Protein AF-A0AA49GJY1-F1 (afdb_monomer_lite)

Organism: NCBI:txid2867963

Secondary structure (DSSP, 8-state):
----TTS--SPPPGGGG-S-TTT--EEPPPP-TTSPEEEEEEEES-HHHHTT-SS-GGGTTT---EESSHHHHHHHHHHHHSS---TTTEEEEEEEE-HHHHHHHHHTTSEEEEEE--SSTT--EEEEEE-SHHHHHHHHHS-EEEEPTT--

Radius of gyration: 15.46 Å; chains: 1; bounding box: 42×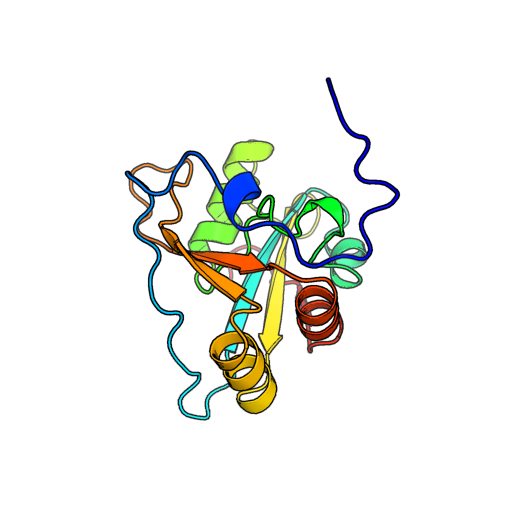35×36 Å

Sequence (152 aa):
MVISLKEFEGEIPDSWLYEDRAKTKHYMVPLSRGNVVKLYRGFHKDASTAMQKVVRNSDIASGGVLSRDIAAARDAIFHVYGIDPDLDTAGIVEISISPTDWDKLVATKNIVERFYYGFSRRLTSTEIRVNTATAAQIIDNSPKRLLPPGQG

Foldseek 3Di:
DDDDPPDDPDDDPPVVVDDCPVPWPWDQDDACPQPWQKKKAKDFAPVVVCLLQVQDPVCAVVHDFIFSDHVSNQLVCCVVPVDGAAPHTMWMKIFTAGSVLRNVCSVVVQKIKTFDPGPPVPDGGIGIHGHDPVNSVSRSPTDMDIDHGPDD

Structure (mmCIF, N/CA/C/O backbone):
data_AF-A0AA49GJY1-F1
#
_entry.id   AF-A0AA49GJY1-F1
#
loop_
_atom_site.group_PDB
_atom_site.id
_atom_site.type_symbol
_atom_site.label_atom_id
_atom_site.label_alt_id
_atom_site.label_comp_id
_atom_site.label_asym_id
_atom_site.label_entity_id
_atom_site.label_seq_id
_atom_site.pdbx_PDB_ins_code
_atom_site.Cartn_x
_atom_site.Cartn_y
_atom_site.Cartn_z
_atom_site.occupancy
_atom_site.B_iso_or_equiv
_atom_site.auth_seq_id
_atom_site.auth_comp_id
_atom_site.auth_asym_id
_atom_site.auth_atom_id
_atom_site.pdbx_PDB_model_num
ATOM 1 N N . MET A 1 1 ? -24.702 12.451 -18.294 1.00 35.69 1 MET A N 1
ATOM 2 C CA . MET A 1 1 ? -24.476 13.526 -17.306 1.00 35.69 1 MET A CA 1
ATOM 3 C C . MET A 1 1 ? -23.220 13.158 -16.532 1.00 35.69 1 MET A C 1
ATOM 5 O O . MET A 1 1 ? -23.239 12.152 -15.841 1.00 35.69 1 MET A O 1
ATOM 9 N N . VAL A 1 2 ? -22.109 13.863 -16.756 1.00 30.45 2 VAL A N 1
ATOM 10 C CA . VAL A 1 2 ? -20.820 13.588 -16.095 1.00 30.45 2 VAL A CA 1
ATOM 11 C C . VAL A 1 2 ? -20.723 14.533 -14.905 1.00 30.45 2 VAL A C 1
ATOM 13 O O . VAL A 1 2 ? -20.701 15.745 -15.098 1.00 30.45 2 VAL A O 1
ATOM 16 N N . ILE A 1 3 ? -20.737 13.995 -13.688 1.00 35.12 3 ILE A N 1
ATOM 17 C CA . ILE A 1 3 ? -20.612 14.799 -12.469 1.00 35.12 3 ILE A CA 1
ATOM 18 C C . ILE A 1 3 ? -19.120 14.913 -12.139 1.00 35.12 3 ILE A C 1
ATOM 20 O O . ILE A 1 3 ? -18.409 13.913 -12.059 1.00 35.12 3 ILE A O 1
ATOM 24 N N . SER A 1 4 ? -18.645 16.150 -12.000 1.00 37.09 4 SER A N 1
ATOM 25 C CA . SER A 1 4 ? -17.279 16.485 -11.600 1.00 37.09 4 SER A CA 1
ATOM 26 C C . SER A 1 4 ? -17.046 16.100 -10.134 1.00 37.09 4 SER A C 1
ATOM 28 O O . SER A 1 4 ? -17.764 16.555 -9.250 1.00 37.09 4 SER A O 1
ATOM 30 N N . LEU A 1 5 ? -16.010 15.299 -9.874 1.00 40.56 5 LEU A N 1
ATOM 31 C CA . LEU A 1 5 ? -15.593 14.782 -8.556 1.00 40.56 5 LEU A CA 1
ATOM 32 C C . LEU A 1 5 ? -15.062 15.847 -7.570 1.00 40.56 5 LEU A C 1
ATOM 34 O O . LEU A 1 5 ? -14.485 15.497 -6.544 1.00 40.56 5 LEU A O 1
ATOM 38 N N . LYS A 1 6 ? -15.201 17.144 -7.867 1.00 39.12 6 LYS A N 1
ATOM 39 C CA . LYS A 1 6 ? -14.579 18.214 -7.070 1.00 39.12 6 LYS A CA 1
ATOM 40 C C . LYS A 1 6 ? -15.350 18.630 -5.810 1.00 39.12 6 LYS A C 1
ATOM 42 O O . LYS A 1 6 ? -14.802 19.417 -5.050 1.00 39.12 6 LYS A O 1
ATOM 47 N N . GLU A 1 7 ? -16.551 18.109 -5.558 1.00 40.38 7 GLU A N 1
ATOM 48 C CA . GLU A 1 7 ? -17.435 18.646 -4.500 1.00 40.38 7 GLU A CA 1
ATOM 49 C C . GLU A 1 7 ? -18.116 17.582 -3.614 1.00 40.38 7 GLU A C 1
ATOM 51 O O . GLU A 1 7 ? -19.110 17.874 -2.955 1.00 40.38 7 GLU A O 1
ATOM 56 N N . PHE A 1 8 ? -17.628 16.337 -3.571 1.00 42.03 8 PHE A N 1
ATOM 57 C CA . PHE A 1 8 ? -18.299 15.288 -2.788 1.00 42.03 8 PHE A CA 1
ATOM 58 C C . PHE A 1 8 ? -17.728 15.164 -1.362 1.00 42.03 8 PHE A C 1
ATOM 60 O O . PHE A 1 8 ? -16.778 14.423 -1.126 1.00 42.03 8 PHE A O 1
ATOM 67 N N . GLU A 1 9 ? -18.332 15.884 -0.410 1.00 45.66 9 GLU A N 1
ATOM 68 C CA . GLU A 1 9 ? -18.111 15.756 1.048 1.00 45.66 9 GLU A CA 1
ATOM 69 C C . GLU A 1 9 ? -19.168 14.854 1.737 1.00 45.66 9 GLU A C 1
ATOM 71 O O . GLU A 1 9 ? -19.438 14.987 2.928 1.00 45.66 9 GLU A O 1
ATOM 76 N N . GLY A 1 10 ? -19.799 13.933 0.997 1.00 49.56 10 GLY A N 1
ATOM 77 C CA . GLY A 1 10 ? -20.800 12.986 1.514 1.00 49.56 10 GLY A CA 1
ATOM 78 C C . GLY A 1 10 ? -20.345 11.525 1.452 1.00 49.56 10 GLY A C 1
ATOM 79 O O . GLY A 1 10 ? -19.439 11.176 0.693 1.00 49.56 10 GLY A O 1
ATOM 80 N N . GLU A 1 11 ? -20.992 10.648 2.228 1.00 50.09 11 GLU A N 1
ATOM 81 C CA . GLU A 1 11 ? -20.849 9.196 2.067 1.00 50.09 11 GLU A CA 1
ATOM 82 C C . GLU A 1 11 ? -21.226 8.799 0.632 1.00 50.09 11 GLU A C 1
ATOM 84 O O . GLU A 1 11 ? -22.286 9.177 0.126 1.00 50.09 11 GLU A O 1
ATOM 89 N N . ILE A 1 12 ? -20.335 8.068 -0.046 1.00 52.22 12 ILE A N 1
ATOM 90 C CA . ILE A 1 12 ? -20.560 7.600 -1.418 1.00 52.22 12 ILE A CA 1
ATOM 91 C C . ILE A 1 12 ? -21.812 6.709 -1.407 1.00 52.22 12 ILE A C 1
ATOM 93 O O . ILE A 1 12 ? -21.819 5.707 -0.688 1.00 52.22 12 ILE A O 1
ATOM 97 N N . PRO A 1 13 ? -22.859 7.027 -2.192 1.00 48.97 13 PRO A N 1
ATOM 98 C CA . PRO A 1 13 ? -24.066 6.216 -2.230 1.00 48.97 13 PRO A CA 1
ATOM 99 C C . PRO A 1 13 ? -23.733 4.781 -2.647 1.00 48.97 13 PRO A C 1
ATOM 101 O O . PRO A 1 13 ? -23.009 4.572 -3.621 1.00 48.97 13 PRO A O 1
ATOM 104 N N . ASP A 1 14 ? -24.318 3.785 -1.979 1.00 46.16 14 ASP A N 1
ATOM 105 C CA . ASP A 1 14 ? -24.138 2.363 -2.322 1.00 46.16 14 ASP A CA 1
ATOM 106 C C . ASP A 1 14 ? -24.440 2.059 -3.803 1.00 46.16 14 ASP A C 1
ATOM 108 O O . ASP A 1 14 ? -23.892 1.125 -4.388 1.00 46.16 14 ASP A O 1
ATOM 112 N N . SER A 1 15 ? -25.291 2.873 -4.434 1.00 39.97 15 SER A N 1
ATOM 113 C CA . SER A 1 15 ? -25.646 2.797 -5.853 1.00 39.97 15 SER A CA 1
ATOM 114 C C . SER A 1 15 ? -24.529 3.226 -6.814 1.00 39.97 15 SER A C 1
ATOM 116 O O . SER A 1 15 ? -24.587 2.891 -7.991 1.00 39.97 15 SER A O 1
ATOM 118 N N . TRP A 1 16 ? -23.491 3.913 -6.332 1.00 44.97 16 TRP A N 1
ATOM 119 C CA . TRP A 1 16 ? -22.300 4.289 -7.106 1.00 44.97 16 TRP A CA 1
ATOM 120 C C . TRP A 1 16 ? -21.182 3.243 -6.995 1.00 44.97 16 TRP A C 1
ATOM 122 O O . TRP A 1 16 ? -20.159 3.340 -7.668 1.00 44.97 16 TRP A O 1
ATOM 132 N N . LEU A 1 17 ? -21.399 2.198 -6.189 1.00 45.81 17 LEU A N 1
ATOM 133 C CA . LEU A 1 17 ? -20.573 0.990 -6.144 1.00 45.81 17 LEU A CA 1
ATOM 134 C C . LEU A 1 17 ? -21.008 -0.070 -7.185 1.00 45.81 17 LEU A C 1
ATOM 136 O O . LEU A 1 17 ? -20.567 -1.219 -7.105 1.00 45.81 17 LEU A O 1
ATOM 140 N N . TYR A 1 18 ? -21.878 0.282 -8.138 1.00 38.69 18 TYR A N 1
ATOM 141 C CA . TYR A 1 18 ? -22.352 -0.588 -9.227 1.00 38.69 18 TYR A CA 1
ATOM 142 C C . TYR A 1 18 ? -21.403 -0.444 -10.431 1.00 38.69 18 TYR A C 1
ATOM 144 O O . TYR A 1 18 ? -21.090 0.668 -10.828 1.00 38.69 18 TYR A O 1
ATOM 152 N N . GLU A 1 19 ? -20.812 -1.493 -11.011 1.00 33.47 19 GLU A N 1
ATOM 153 C CA . GLU A 1 19 ? -21.484 -2.640 -11.644 1.00 33.47 19 GLU A CA 1
ATOM 154 C C . GLU A 1 19 ? -20.679 -3.962 -11.597 1.00 33.47 19 GLU A C 1
ATOM 156 O O . GLU A 1 19 ? -21.004 -4.894 -12.324 1.00 33.47 19 GLU A O 1
ATOM 161 N N . ASP A 1 20 ? -19.655 -4.118 -10.745 1.00 37.91 20 ASP A N 1
ATOM 162 C CA . ASP A 1 20 ? -18.778 -5.315 -10.813 1.00 37.91 20 ASP A CA 1
ATOM 163 C C . ASP A 1 20 ? -18.923 -6.316 -9.646 1.00 37.91 20 ASP A C 1
ATOM 165 O O . ASP A 1 20 ? -18.094 -7.212 -9.439 1.00 37.91 20 ASP A O 1
ATOM 169 N N . ARG A 1 21 ? -20.011 -6.205 -8.866 1.00 40.53 21 ARG A N 1
ATOM 170 C CA . ARG A 1 21 ? -20.288 -7.090 -7.713 1.00 40.53 21 ARG A CA 1
ATOM 171 C C . ARG A 1 21 ? -20.561 -8.552 -8.100 1.00 40.53 21 ARG A C 1
ATOM 173 O O . ARG A 1 21 ? -20.424 -9.427 -7.253 1.00 40.53 21 ARG A O 1
ATOM 180 N N . ALA A 1 22 ? -20.915 -8.846 -9.354 1.00 36.97 22 ALA A N 1
ATOM 181 C CA . ALA A 1 22 ? -21.204 -10.220 -9.784 1.00 36.97 22 ALA A CA 1
ATOM 182 C C . ALA A 1 22 ? -19.946 -11.049 -10.114 1.00 36.97 22 ALA A C 1
ATOM 184 O O . ALA A 1 22 ? -20.035 -12.272 -10.213 1.00 36.97 22 ALA A O 1
ATOM 185 N N . LYS A 1 23 ? -18.776 -10.414 -10.284 1.00 41.72 23 LYS A N 1
ATOM 186 C CA . LYS A 1 23 ? -17.525 -11.107 -10.653 1.00 41.72 23 LYS A CA 1
ATOM 187 C C . LYS A 1 23 ? -16.347 -10.809 -9.729 1.00 41.72 23 LYS A C 1
ATOM 189 O O . LYS A 1 23 ? -15.431 -11.629 -9.649 1.00 41.72 23 LYS A O 1
ATOM 194 N N . THR A 1 24 ? -16.391 -9.712 -8.975 1.00 45.81 24 THR A N 1
ATOM 195 C CA . THR A 1 24 ? -15.335 -9.369 -8.019 1.00 45.81 24 THR A CA 1
ATOM 196 C C . THR A 1 24 ? -15.620 -10.036 -6.675 1.00 45.81 24 THR A C 1
ATOM 198 O O . THR A 1 24 ? -16.425 -9.551 -5.882 1.00 45.81 24 THR A O 1
ATOM 201 N N . LYS A 1 25 ? -14.966 -11.168 -6.387 1.00 51.78 25 LYS A N 1
ATOM 202 C CA . LYS A 1 25 ? -14.968 -11.721 -5.025 1.00 51.78 25 LYS A CA 1
ATOM 203 C C . LYS A 1 25 ? -14.232 -10.735 -4.112 1.00 51.78 25 LYS A C 1
ATOM 205 O O . LYS A 1 25 ? -13.009 -10.623 -4.176 1.00 51.78 25 LYS A O 1
ATOM 210 N N . HIS A 1 26 ? -14.984 -9.995 -3.304 1.00 53.28 26 HIS A N 1
ATOM 211 C CA . HIS A 1 26 ? -14.433 -9.209 -2.206 1.00 53.28 26 HIS A CA 1
ATOM 212 C C . HIS A 1 26 ? -14.083 -10.163 -1.068 1.00 53.28 26 HIS A C 1
ATOM 214 O O . HIS A 1 26 ? -14.939 -10.912 -0.594 1.00 53.28 26 HIS A O 1
ATOM 220 N N . TYR A 1 27 ? -12.824 -10.148 -0.649 1.00 58.94 27 TYR A N 1
ATOM 221 C CA . TYR A 1 27 ? -12.372 -10.919 0.497 1.00 58.94 27 TYR A CA 1
ATOM 222 C C . TYR A 1 27 ? -12.461 -10.044 1.739 1.00 58.94 27 TYR A C 1
ATOM 224 O O . TYR A 1 27 ? -12.187 -8.842 1.695 1.00 58.94 27 TYR A O 1
ATOM 232 N N . MET A 1 28 ? -12.846 -10.648 2.864 1.00 67.56 28 MET A N 1
ATOM 233 C CA . MET A 1 28 ? -12.632 -9.992 4.146 1.00 67.56 28 MET A CA 1
ATOM 234 C C . MET A 1 28 ? -11.130 -9.779 4.312 1.00 67.56 28 MET A C 1
ATOM 236 O O . MET A 1 28 ? -10.368 -10.747 4.318 1.00 67.56 28 MET A O 1
ATOM 240 N N . VAL A 1 29 ? -10.726 -8.517 4.443 1.00 80.12 29 VAL A N 1
ATOM 241 C CA . VAL A 1 29 ? -9.349 -8.164 4.785 1.00 80.12 29 VAL A CA 1
ATOM 242 C C . VAL A 1 29 ? -9.054 -8.797 6.150 1.00 80.12 29 VAL A C 1
ATOM 244 O O . VAL A 1 29 ? -9.804 -8.548 7.099 1.00 80.12 29 VAL A O 1
ATOM 247 N N . PRO A 1 30 ? -8.023 -9.644 6.288 1.00 84.00 30 PRO A N 1
ATOM 248 C CA . PRO A 1 30 ? -7.732 -10.269 7.568 1.00 84.00 30 PRO A CA 1
ATOM 249 C C . PRO A 1 30 ? -7.210 -9.230 8.566 1.00 84.00 30 PRO A C 1
ATOM 251 O O . PRO A 1 30 ? -6.459 -8.327 8.199 1.00 84.00 30 PRO A O 1
ATOM 254 N N . LEU A 1 31 ? -7.566 -9.396 9.843 1.00 87.56 31 LEU A N 1
ATOM 255 C CA . LEU A 1 31 ? -6.961 -8.632 10.936 1.00 87.56 31 LEU A CA 1
ATOM 256 C C . LEU A 1 31 ? -5.456 -8.922 11.039 1.00 87.56 31 LEU A C 1
ATOM 258 O O . LEU A 1 31 ? -4.983 -9.999 10.668 1.00 87.56 31 LEU A O 1
ATOM 262 N N . SER A 1 32 ? -4.723 -7.968 11.602 1.00 88.94 32 SER A N 1
ATOM 263 C CA . SER A 1 32 ? -3.269 -7.962 11.781 1.00 88.94 32 SER A CA 1
ATOM 264 C C . SER A 1 32 ? -2.758 -9.101 12.671 1.00 88.94 32 SER A C 1
ATOM 266 O O . SER A 1 32 ? -1.604 -9.526 12.563 1.00 88.94 32 SER A O 1
ATOM 268 N N . ARG A 1 33 ? -3.612 -9.589 13.585 1.00 89.50 33 ARG A N 1
ATOM 269 C CA . ARG A 1 33 ? -3.255 -10.523 14.669 1.00 89.50 33 ARG A CA 1
ATOM 270 C C . ARG A 1 33 ? -2.074 -10.020 15.514 1.00 89.50 33 ARG A C 1
ATOM 272 O O . ARG A 1 33 ? -1.257 -10.819 15.960 1.00 89.50 33 ARG A O 1
ATOM 279 N N . GLY A 1 34 ? -1.965 -8.703 15.695 1.00 87.88 34 GLY A N 1
ATOM 280 C CA . GLY A 1 34 ? -0.889 -8.072 16.463 1.00 87.88 34 GLY A CA 1
ATOM 281 C C . GLY A 1 34 ? 0.420 -7.866 15.694 1.00 87.88 34 GLY A C 1
ATOM 282 O O . GLY A 1 34 ? 1.380 -7.369 16.276 1.00 87.88 34 GLY A O 1
ATOM 283 N N . AS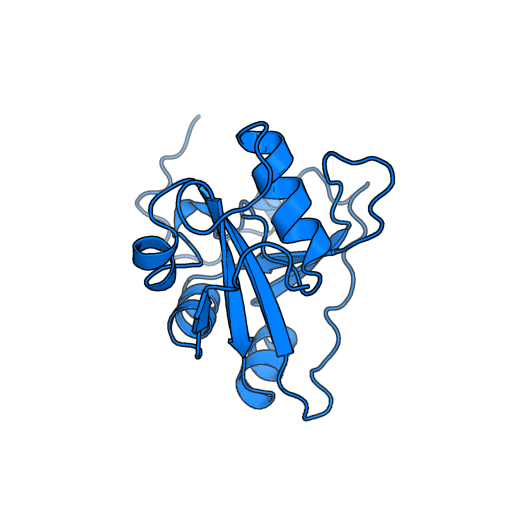N A 1 35 ? 0.479 -8.204 14.402 1.00 92.56 35 ASN A N 1
ATOM 284 C CA . ASN A 1 35 ? 1.683 -8.044 13.584 1.00 92.56 35 ASN A CA 1
ATOM 285 C C . ASN A 1 35 ? 1.626 -6.778 12.730 1.00 92.56 35 ASN A C 1
ATOM 287 O O . ASN A 1 35 ? 0.561 -6.371 12.270 1.00 92.56 35 ASN A O 1
ATOM 291 N N . VAL A 1 36 ? 2.789 -6.174 12.482 1.00 94.50 36 VAL A N 1
ATOM 292 C CA . VAL A 1 36 ? 2.909 -5.078 11.511 1.00 94.50 36 VAL A CA 1
ATOM 293 C C . VAL A 1 36 ? 2.494 -5.593 10.138 1.00 94.50 36 VAL A C 1
ATOM 295 O O . VAL A 1 36 ? 3.011 -6.608 9.665 1.00 94.50 36 VAL A O 1
ATOM 298 N N . VAL A 1 37 ? 1.578 -4.879 9.491 1.00 95.00 37 VAL A N 1
ATOM 299 C CA . VAL A 1 37 ? 1.122 -5.219 8.145 1.00 95.00 37 VAL A CA 1
ATOM 300 C C . VAL A 1 37 ? 1.923 -4.419 7.136 1.00 95.00 37 VAL A C 1
ATOM 302 O O . VAL A 1 37 ? 2.011 -3.196 7.221 1.00 95.00 37 VAL A O 1
ATOM 305 N N . LYS A 1 38 ? 2.507 -5.121 6.169 1.00 95.69 38 LYS A N 1
ATOM 306 C CA . LYS A 1 38 ? 3.268 -4.509 5.086 1.00 95.69 38 LYS A CA 1
ATOM 307 C C . LYS A 1 38 ? 2.401 -4.381 3.850 1.00 95.69 38 LYS A C 1
ATOM 309 O O . LYS A 1 38 ? 1.783 -5.358 3.430 1.00 95.69 38 LYS A O 1
ATOM 314 N N . LEU A 1 39 ? 2.382 -3.183 3.282 1.00 94.38 39 LEU A N 1
ATOM 315 C CA . LEU A 1 39 ? 1.811 -2.911 1.974 1.00 94.38 39 LEU A CA 1
ATOM 316 C C . LEU A 1 39 ? 2.908 -2.494 1.004 1.00 94.38 39 LEU A C 1
ATOM 318 O O . LEU A 1 39 ? 3.917 -1.916 1.400 1.00 94.38 39 LEU A O 1
ATOM 322 N N . TYR A 1 40 ? 2.676 -2.750 -0.271 1.00 93.19 40 TYR A N 1
ATOM 323 C CA . TYR A 1 40 ? 3.584 -2.476 -1.364 1.00 93.19 40 TYR A CA 1
ATOM 324 C C . TYR A 1 40 ? 2.838 -1.723 -2.445 1.00 93.19 40 TYR A C 1
ATOM 326 O O . TYR A 1 40 ? 1.736 -2.110 -2.844 1.00 93.19 40 TYR A O 1
ATOM 334 N N . ARG A 1 41 ? 3.456 -0.652 -2.933 1.00 90.44 41 ARG A N 1
ATOM 335 C CA . ARG A 1 41 ? 2.965 0.085 -4.090 1.00 90.44 41 ARG A CA 1
ATOM 336 C C . ARG A 1 41 ? 4.101 0.392 -5.040 1.00 90.44 41 ARG A C 1
ATOM 338 O O . ARG A 1 41 ? 5.153 0.876 -4.627 1.00 90.44 41 ARG A O 1
ATOM 345 N N . GLY A 1 42 ? 3.852 0.121 -6.313 1.00 87.75 42 GLY A N 1
ATOM 346 C CA . GLY A 1 42 ? 4.764 0.467 -7.382 1.00 87.75 42 GLY A CA 1
ATOM 347 C C . GLY A 1 42 ? 4.559 1.895 -7.881 1.00 87.75 42 GLY A C 1
ATOM 348 O O . GLY A 1 42 ? 3.423 2.357 -8.019 1.00 87.75 42 GLY A O 1
ATOM 349 N N . PHE A 1 43 ? 5.658 2.586 -8.168 1.00 85.12 43 PHE A N 1
ATOM 350 C CA . PHE A 1 43 ? 5.679 3.915 -8.772 1.00 85.12 43 PHE A CA 1
ATOM 351 C C . PHE A 1 43 ? 6.692 3.956 -9.909 1.00 85.12 43 PHE A C 1
ATOM 353 O O . PHE A 1 43 ? 7.763 3.368 -9.810 1.00 85.12 43 PHE A O 1
ATOM 360 N N . HIS A 1 44 ? 6.380 4.706 -10.960 1.00 76.88 44 HIS A N 1
ATOM 361 C CA . HIS A 1 44 ? 7.325 5.015 -12.029 1.00 76.88 44 HIS A CA 1
ATOM 362 C C . HIS A 1 44 ? 7.794 6.446 -11.927 1.00 76.88 44 HIS A C 1
ATOM 364 O O . HIS A 1 44 ? 6.954 7.344 -11.823 1.00 76.88 44 HIS A O 1
ATOM 370 N N . LYS A 1 45 ? 9.113 6.606 -12.058 1.00 69.56 45 LYS A N 1
ATOM 371 C CA . LYS A 1 45 ? 9.899 7.826 -11.875 1.00 69.56 45 LYS A CA 1
ATOM 372 C C . LYS A 1 45 ? 9.641 8.488 -10.518 1.00 69.56 45 LYS A C 1
ATOM 374 O O . LYS A 1 45 ? 8.527 8.515 -10.005 1.00 69.56 45 LYS A O 1
ATOM 379 N N . ASP A 1 46 ? 10.698 8.995 -9.896 1.00 70.44 46 ASP A N 1
ATOM 380 C CA . ASP A 1 46 ? 10.605 9.744 -8.637 1.00 70.44 46 ASP A CA 1
ATOM 381 C C . ASP A 1 46 ? 9.856 8.999 -7.514 1.00 70.44 46 ASP A C 1
ATOM 383 O O . ASP A 1 46 ? 9.080 9.588 -6.756 1.00 70.44 46 ASP A O 1
ATOM 387 N N . ALA A 1 47 ? 10.082 7.686 -7.376 1.00 70.94 47 ALA A N 1
ATOM 388 C CA . ALA A 1 47 ? 9.474 6.889 -6.306 1.00 70.94 47 ALA A CA 1
ATOM 389 C C . ALA A 1 47 ? 9.824 7.435 -4.904 1.00 70.94 47 ALA A C 1
ATOM 391 O O . ALA A 1 47 ? 9.022 7.340 -3.974 1.00 70.94 47 ALA A O 1
ATOM 392 N N . SER A 1 48 ? 10.989 8.080 -4.775 1.00 71.19 48 SER A N 1
ATOM 393 C CA . SER A 1 48 ? 11.409 8.850 -3.599 1.00 71.19 48 SER A CA 1
ATOM 394 C C . SER A 1 48 ? 10.440 9.990 -3.259 1.00 71.19 48 SER A C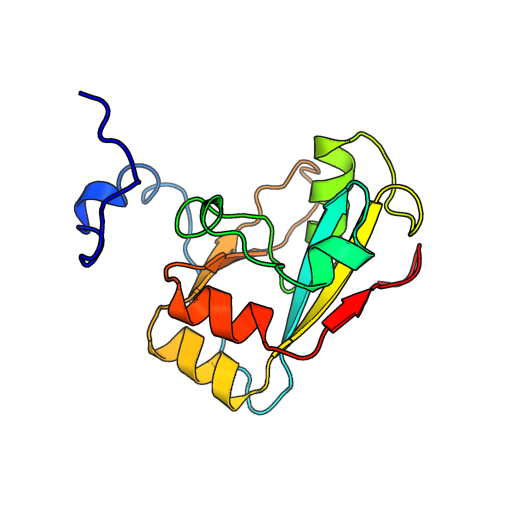 1
ATOM 396 O O . SER A 1 48 ? 10.059 10.145 -2.099 1.00 71.19 48 SER A O 1
ATOM 398 N N . THR A 1 49 ? 9.983 10.743 -4.260 1.00 74.88 49 THR A N 1
ATOM 399 C CA . THR A 1 49 ? 8.983 11.812 -4.118 1.00 74.88 49 THR A CA 1
ATOM 400 C C . THR A 1 49 ? 7.591 11.225 -3.879 1.00 74.88 49 THR A C 1
ATOM 402 O O . THR A 1 49 ? 6.839 11.709 -3.031 1.00 74.88 49 THR A O 1
ATOM 405 N N . ALA A 1 50 ? 7.254 10.128 -4.564 1.00 75.06 50 ALA A N 1
ATOM 406 C CA . ALA A 1 50 ? 5.971 9.446 -4.412 1.00 75.06 50 ALA A CA 1
ATOM 407 C C . ALA A 1 50 ? 5.773 8.809 -3.021 1.00 75.06 50 ALA A C 1
ATOM 409 O O . ALA A 1 50 ? 4.637 8.641 -2.582 1.00 75.06 50 ALA A O 1
ATOM 410 N N . MET A 1 51 ? 6.855 8.523 -2.287 1.00 80.88 51 MET A N 1
ATOM 411 C CA . MET A 1 51 ? 6.809 8.011 -0.912 1.00 80.88 51 MET A CA 1
ATOM 412 C C . MET A 1 51 ? 6.111 8.970 0.071 1.00 80.88 51 MET A C 1
ATOM 414 O O . MET A 1 51 ? 5.611 8.527 1.107 1.00 80.88 51 MET A O 1
ATOM 418 N N . GLN A 1 52 ? 6.044 10.270 -0.238 1.00 80.88 52 GLN A N 1
ATOM 419 C CA . GLN A 1 52 ? 5.329 11.245 0.594 1.00 80.88 52 GLN A CA 1
ATOM 420 C C . GLN A 1 52 ? 3.807 11.107 0.494 1.00 80.88 52 GLN A C 1
ATOM 422 O O . GLN A 1 52 ? 3.103 11.413 1.452 1.00 80.88 52 GLN A O 1
ATOM 427 N N . LYS A 1 53 ? 3.299 10.653 -0.656 1.00 87.00 53 LYS A N 1
ATOM 428 C CA . LYS A 1 53 ? 1.867 10.504 -0.915 1.00 87.00 53 LYS A CA 1
ATOM 429 C C . LYS A 1 53 ? 1.622 9.248 -1.737 1.00 87.00 53 LYS A C 1
ATOM 431 O O . LYS A 1 53 ? 1.527 9.287 -2.968 1.00 87.00 53 LYS A O 1
ATOM 436 N N . VAL A 1 54 ? 1.551 8.128 -1.026 1.00 88.38 54 VAL A N 1
ATOM 437 C CA . VAL A 1 54 ? 1.415 6.807 -1.622 1.00 88.38 54 VAL A CA 1
ATOM 438 C C . VAL A 1 54 ? -0.001 6.590 -2.123 1.00 88.38 54 VAL A C 1
ATOM 440 O O . VAL A 1 54 ? -0.161 6.009 -3.190 1.00 88.38 54 VAL A O 1
ATOM 443 N N . VAL A 1 55 ? -1.024 7.057 -1.409 1.00 88.75 55 VAL A N 1
ATOM 444 C CA . VAL A 1 55 ? -2.423 6.980 -1.842 1.00 88.75 55 VAL A CA 1
ATOM 445 C C . VAL A 1 55 ? -2.860 8.344 -2.371 1.00 88.75 55 VAL A C 1
ATOM 447 O O . VAL A 1 55 ? -3.084 9.298 -1.629 1.00 88.75 55 VAL A O 1
ATOM 450 N N . ARG A 1 56 ? -2.988 8.474 -3.695 1.00 84.62 56 ARG A N 1
ATOM 451 C CA . ARG A 1 56 ? -3.446 9.726 -4.306 1.00 84.62 56 ARG A CA 1
ATOM 452 C C . ARG A 1 56 ? -4.953 9.849 -4.117 1.00 84.62 56 ARG A C 1
ATOM 454 O O . ARG A 1 56 ? -5.665 8.851 -4.099 1.00 84.62 56 ARG A O 1
ATOM 461 N N . ASN A 1 57 ? -5.466 11.079 -4.069 1.00 81.81 57 ASN A N 1
ATOM 462 C CA . ASN A 1 57 ? -6.913 11.309 -3.968 1.00 81.81 57 ASN A CA 1
ATOM 463 C C . ASN A 1 57 ? -7.674 10.641 -5.128 1.00 81.81 57 ASN A C 1
ATOM 465 O O . ASN A 1 57 ? -8.783 10.162 -4.938 1.00 81.81 57 ASN A O 1
ATOM 469 N N . SER A 1 58 ? -7.051 10.569 -6.310 1.00 80.31 58 SER A N 1
ATOM 470 C CA . SER A 1 58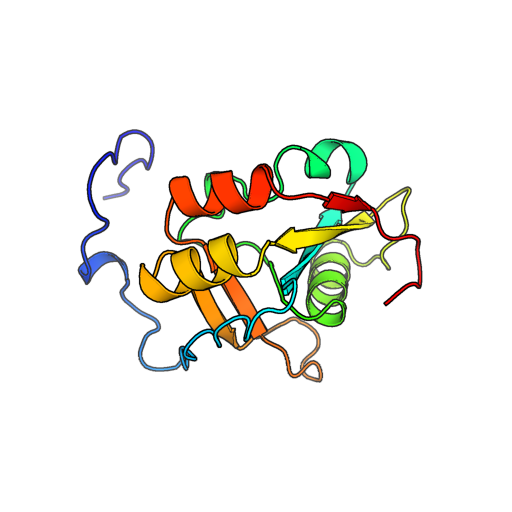 ? -7.586 9.883 -7.488 1.00 80.31 58 SER A CA 1
ATOM 471 C C . SER A 1 58 ? -7.709 8.371 -7.331 1.00 80.31 58 SER A C 1
ATOM 473 O O . SER A 1 58 ? -8.414 7.774 -8.132 1.00 80.31 58 SER A O 1
ATOM 475 N N . ASP A 1 59 ? -7.015 7.764 -6.364 1.00 80.19 59 ASP A N 1
ATOM 476 C CA . ASP A 1 59 ? -6.966 6.313 -6.135 1.00 80.19 59 ASP A CA 1
ATOM 477 C C . ASP A 1 59 ? -8.024 5.846 -5.126 1.00 80.19 59 ASP A C 1
ATOM 479 O O . ASP A 1 59 ? -8.276 4.644 -4.991 1.00 80.19 59 ASP A O 1
ATOM 483 N N . ILE A 1 60 ? -8.625 6.793 -4.398 1.00 82.44 60 ILE A N 1
ATOM 484 C CA . ILE A 1 60 ? -9.669 6.527 -3.413 1.00 82.44 60 ILE A CA 1
ATOM 485 C C . ILE A 1 60 ? -10.912 6.035 -4.161 1.00 82.44 60 ILE A C 1
ATOM 487 O O . ILE A 1 60 ? -11.367 6.680 -5.103 1.00 82.44 60 ILE A O 1
ATOM 491 N N . ALA A 1 61 ? -11.441 4.879 -3.756 1.00 71.06 61 ALA A N 1
ATOM 492 C CA . ALA A 1 61 ? -12.566 4.152 -4.363 1.00 71.06 61 ALA A CA 1
ATOM 493 C C . ALA A 1 61 ? -12.363 3.654 -5.816 1.00 71.06 61 ALA A C 1
ATOM 495 O O . ALA A 1 61 ? -12.931 2.625 -6.193 1.00 71.06 61 ALA A O 1
ATOM 496 N N . SER A 1 62 ? -11.520 4.307 -6.619 1.00 66.19 62 SER A N 1
ATOM 497 C CA . SER A 1 62 ? -11.156 3.882 -7.980 1.00 66.19 62 SER A CA 1
ATOM 498 C C . SER A 1 62 ? -10.166 2.705 -7.971 1.00 66.19 62 SER A C 1
ATOM 500 O O . SER A 1 62 ? -10.294 1.773 -8.772 1.00 66.19 62 SER A O 1
ATOM 502 N N . GLY A 1 63 ? -9.260 2.681 -6.985 1.00 59.56 63 GLY A N 1
ATOM 503 C CA . GLY A 1 63 ? -8.237 1.661 -6.790 1.00 59.56 63 GLY A CA 1
ATOM 504 C C . GLY A 1 63 ? -6.933 1.970 -7.528 1.00 59.56 63 GLY A C 1
ATOM 505 O O . GLY A 1 63 ? -6.839 1.791 -8.737 1.00 59.56 63 GLY A O 1
ATOM 506 N N . GLY A 1 64 ? -5.906 2.359 -6.770 1.00 66.31 64 GLY A N 1
ATOM 507 C CA . GLY A 1 64 ? -4.502 2.214 -7.166 1.00 66.31 64 GLY A CA 1
ATOM 508 C C . GLY A 1 64 ? -3.946 0.883 -6.654 1.00 66.31 64 GLY A C 1
ATOM 509 O O . GLY A 1 64 ? -4.406 0.397 -5.621 1.00 66.31 64 GLY A O 1
ATOM 510 N N . VAL A 1 65 ? -2.972 0.287 -7.355 1.00 74.12 65 VAL A N 1
ATOM 511 C CA . VAL A 1 65 ? -2.399 -1.011 -6.953 1.00 74.12 65 VAL A CA 1
ATOM 512 C C . VAL A 1 65 ? -1.580 -0.843 -5.672 1.00 74.12 65 VAL A C 1
ATOM 514 O O . VAL A 1 65 ? -0.412 -0.454 -5.696 1.00 74.12 65 VAL A O 1
ATOM 517 N N . LEU A 1 66 ? -2.220 -1.123 -4.543 1.00 90.31 66 LEU A N 1
ATOM 518 C CA . LEU A 1 66 ? -1.619 -1.290 -3.229 1.00 90.31 66 LEU A CA 1
ATOM 519 C C . LEU A 1 66 ? -1.853 -2.745 -2.836 1.00 90.31 66 LEU A C 1
ATOM 521 O O . LEU A 1 66 ? -2.985 -3.204 -2.883 1.00 90.31 66 LEU A O 1
ATOM 525 N N . SER A 1 67 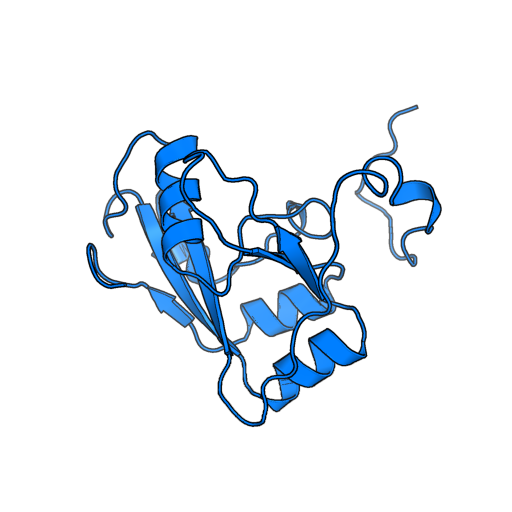? -0.824 -3.496 -2.474 1.00 91.38 67 SER A N 1
ATOM 526 C CA . SER A 1 67 ? -0.969 -4.927 -2.183 1.00 91.38 67 SER A CA 1
ATOM 527 C C . SER A 1 67 ? -0.195 -5.322 -0.937 1.00 91.38 67 SER A C 1
ATOM 529 O O . SER A 1 67 ? 0.764 -4.659 -0.568 1.00 91.38 67 SER A O 1
ATOM 531 N N . ARG A 1 68 ? -0.591 -6.417 -0.288 1.00 91.00 68 ARG A N 1
ATOM 532 C CA . ARG A 1 68 ? 0.227 -7.072 0.747 1.00 91.00 68 ARG A CA 1
ATOM 533 C C . ARG A 1 68 ? 1.338 -7.940 0.153 1.00 91.00 68 ARG A C 1
ATOM 535 O O . ARG A 1 68 ? 2.181 -8.442 0.887 1.00 91.00 68 ARG A O 1
ATOM 542 N N . ASP A 1 69 ? 1.332 -8.109 -1.162 1.00 90.75 69 ASP A N 1
ATOM 543 C CA . ASP A 1 69 ? 2.279 -8.900 -1.926 1.00 90.75 69 ASP A CA 1
ATOM 544 C C . ASP A 1 69 ? 3.117 -7.989 -2.827 1.00 90.75 69 ASP A C 1
ATOM 546 O O . ASP A 1 69 ? 2.611 -7.214 -3.645 1.00 90.75 69 ASP A O 1
ATOM 550 N N . ILE A 1 70 ? 4.431 -8.096 -2.681 1.00 90.06 70 ILE A N 1
ATOM 551 C CA . ILE A 1 70 ? 5.389 -7.327 -3.464 1.00 90.06 70 ILE A CA 1
ATOM 552 C C . ILE A 1 70 ? 5.344 -7.676 -4.953 1.00 90.06 70 ILE A C 1
ATOM 554 O O . ILE A 1 70 ? 5.580 -6.802 -5.790 1.00 90.06 70 ILE A O 1
ATOM 558 N N . ALA A 1 71 ? 4.987 -8.914 -5.307 1.00 87.56 71 ALA A N 1
ATOM 559 C CA . ALA A 1 71 ? 4.896 -9.334 -6.699 1.00 87.56 71 ALA A CA 1
ATOM 560 C C . ALA A 1 71 ? 3.811 -8.556 -7.462 1.00 87.56 71 ALA A C 1
ATOM 562 O O . ALA A 1 71 ? 4.025 -8.204 -8.620 1.00 87.56 71 ALA A O 1
ATOM 563 N N . ALA A 1 72 ? 2.700 -8.198 -6.807 1.00 87.81 72 ALA A N 1
ATOM 564 C CA . ALA A 1 72 ? 1.648 -7.373 -7.408 1.00 87.81 72 ALA A CA 1
ATOM 565 C C . ALA A 1 72 ? 2.103 -5.927 -7.656 1.00 87.81 72 ALA A C 1
ATOM 567 O O . ALA A 1 72 ? 1.768 -5.334 -8.681 1.00 87.81 72 ALA A O 1
ATOM 568 N N . ALA A 1 73 ? 2.921 -5.363 -6.761 1.00 87.31 73 ALA A N 1
ATOM 569 C CA . ALA A 1 73 ? 3.514 -4.044 -6.979 1.00 87.31 73 ALA A CA 1
ATOM 570 C C . ALA A 1 73 ? 4.489 -4.041 -8.170 1.00 87.31 73 ALA A C 1
ATOM 572 O O . ALA A 1 73 ? 4.509 -3.077 -8.936 1.00 87.31 73 ALA A O 1
ATOM 573 N N . ARG A 1 74 ? 5.260 -5.122 -8.360 1.00 85.00 74 ARG A N 1
ATOM 574 C CA . ARG A 1 74 ? 6.143 -5.284 -9.529 1.00 85.00 74 ARG A CA 1
ATOM 575 C C . ARG A 1 74 ? 5.373 -5.447 -10.826 1.00 85.00 74 ARG A C 1
ATOM 577 O O . ARG A 1 74 ? 5.674 -4.750 -11.788 1.00 85.00 74 ARG A O 1
ATOM 584 N N . ASP A 1 75 ? 4.378 -6.331 -10.836 1.00 84.38 75 ASP A N 1
ATOM 585 C CA . ASP A 1 75 ? 3.549 -6.590 -12.017 1.00 84.38 75 ASP A CA 1
ATOM 586 C C . ASP A 1 75 ? 2.842 -5.310 -12.490 1.00 84.38 75 ASP A C 1
ATOM 588 O O . ASP A 1 75 ? 2.803 -5.022 -13.685 1.00 84.38 75 ASP A O 1
ATOM 592 N N . ALA A 1 76 ? 2.383 -4.471 -11.552 1.00 81.00 76 ALA A N 1
ATOM 593 C CA . ALA A 1 76 ? 1.792 -3.175 -11.871 1.00 81.00 76 ALA A CA 1
ATOM 594 C C . ALA A 1 76 ? 2.779 -2.204 -12.537 1.00 81.00 76 ALA A C 1
ATOM 596 O O . ALA A 1 76 ? 2.404 -1.516 -13.485 1.00 81.00 76 ALA A O 1
ATOM 597 N N . ILE A 1 77 ? 4.030 -2.144 -12.070 1.00 81.00 77 ILE A N 1
ATOM 598 C CA . ILE A 1 77 ? 5.073 -1.326 -12.709 1.00 81.00 77 ILE A CA 1
ATOM 599 C C . ILE A 1 77 ? 5.367 -1.860 -14.108 1.00 81.00 77 ILE A C 1
ATOM 601 O O . ILE A 1 77 ? 5.296 -1.109 -15.082 1.00 81.00 77 ILE A O 1
ATOM 605 N N . PHE A 1 78 ? 5.671 -3.156 -14.200 1.00 80.62 78 PHE A N 1
ATOM 606 C CA . PHE A 1 78 ? 6.058 -3.788 -15.452 1.00 80.62 78 PHE A CA 1
ATOM 607 C C . PHE A 1 78 ? 4.979 -3.611 -16.516 1.00 80.62 78 PHE A C 1
ATOM 609 O O . PHE A 1 78 ? 5.284 -3.313 -17.664 1.00 80.62 78 PHE A O 1
ATOM 616 N N . HIS A 1 79 ? 3.706 -3.709 -16.146 1.00 75.50 79 HIS A N 1
ATOM 617 C CA . HIS A 1 79 ? 2.636 -3.496 -17.102 1.00 75.50 79 HIS A CA 1
ATOM 618 C C . HIS A 1 79 ? 2.538 -2.066 -17.624 1.00 75.50 79 HIS A C 1
ATOM 620 O O . HIS A 1 79 ? 2.400 -1.864 -18.828 1.00 75.50 79 HIS A O 1
ATOM 626 N N . VAL A 1 80 ? 2.540 -1.078 -16.727 1.00 72.94 80 VAL A N 1
ATOM 627 C CA . VAL A 1 80 ? 2.274 0.307 -17.130 1.00 72.94 80 VAL A CA 1
ATOM 628 C C . VAL A 1 80 ? 3.450 0.869 -17.934 1.00 72.94 80 VAL A C 1
ATOM 630 O O . VAL A 1 80 ? 3.247 1.728 -18.792 1.00 72.94 80 VAL A O 1
ATOM 633 N N . TYR A 1 81 ? 4.668 0.374 -17.691 1.00 73.25 81 TYR A N 1
ATOM 634 C CA . TYR A 1 81 ? 5.892 0.995 -18.201 1.00 73.25 81 TYR A CA 1
ATOM 635 C C . TYR A 1 81 ? 6.804 0.063 -19.007 1.00 73.25 81 TYR A C 1
ATOM 637 O O . TYR A 1 81 ? 7.727 0.551 -19.653 1.00 73.25 81 TYR A O 1
ATOM 645 N N . GLY A 1 82 ? 6.560 -1.249 -19.008 1.00 73.50 82 GLY A N 1
ATOM 646 C CA . GLY A 1 82 ? 7.381 -2.231 -19.727 1.00 73.50 82 GLY A CA 1
ATOM 647 C C . GLY A 1 82 ? 8.796 -2.396 -19.167 1.00 73.50 82 GLY A C 1
ATOM 648 O O . GLY A 1 82 ? 9.676 -2.859 -19.887 1.00 73.50 82 GLY A O 1
ATOM 649 N N . ILE A 1 83 ? 9.026 -1.982 -17.918 1.00 70.38 83 ILE A N 1
ATOM 650 C CA . ILE A 1 83 ? 10.340 -1.986 -17.266 1.00 70.38 83 ILE A CA 1
ATOM 651 C C . ILE A 1 83 ? 10.294 -2.779 -15.965 1.00 70.38 83 ILE A C 1
ATOM 653 O O . ILE A 1 83 ? 9.294 -2.750 -15.241 1.00 70.38 83 ILE A O 1
ATOM 657 N N . ASP A 1 84 ? 11.392 -3.464 -15.662 1.00 70.19 84 ASP A N 1
ATOM 658 C CA . ASP A 1 84 ? 11.597 -4.030 -14.337 1.00 70.19 84 ASP A CA 1
ATOM 659 C C . ASP A 1 84 ? 11.843 -2.903 -13.322 1.00 70.19 84 ASP A C 1
ATOM 661 O O . ASP A 1 84 ? 12.487 -1.905 -13.649 1.00 70.19 84 ASP A O 1
ATOM 665 N N . PRO A 1 85 ? 11.327 -3.026 -12.090 1.00 61.91 85 PRO A N 1
ATOM 666 C CA . PRO A 1 85 ? 11.492 -1.987 -11.089 1.00 61.91 85 PRO A CA 1
ATOM 667 C C . PRO A 1 85 ? 12.946 -1.862 -10.614 1.00 61.91 85 PRO A C 1
ATOM 669 O O . PRO A 1 85 ? 13.468 -2.751 -9.931 1.00 61.91 85 PRO A O 1
ATOM 672 N N . ASP A 1 86 ? 13.561 -0.719 -10.918 1.00 70.62 86 ASP A N 1
ATOM 673 C CA . ASP A 1 86 ? 14.813 -0.233 -10.344 1.00 70.62 86 ASP A CA 1
ATOM 674 C C . ASP A 1 86 ? 14.645 1.155 -9.690 1.00 70.62 86 ASP A C 1
ATOM 676 O O . ASP A 1 86 ? 13.716 1.907 -9.973 1.00 70.62 86 ASP A O 1
ATOM 680 N N . LEU A 1 87 ? 15.539 1.528 -8.774 1.00 63.50 87 LEU A N 1
ATOM 681 C CA . LEU A 1 87 ? 15.389 2.771 -8.003 1.00 63.50 87 LEU A CA 1
ATOM 682 C C . LEU A 1 87 ? 15.409 4.045 -8.866 1.00 63.50 87 LEU A C 1
ATOM 684 O O . LEU A 1 87 ? 14.862 5.062 -8.436 1.00 63.50 87 LEU A O 1
ATOM 688 N N . ASP A 1 88 ? 16.007 3.980 -10.054 1.00 66.56 88 ASP A N 1
ATOM 689 C CA . ASP A 1 88 ? 16.245 5.134 -10.922 1.00 66.56 88 ASP A CA 1
ATOM 690 C C . ASP A 1 88 ? 15.055 5.420 -11.851 1.00 66.56 88 ASP A C 1
ATOM 692 O O . ASP A 1 88 ? 14.773 6.574 -12.181 1.00 66.56 88 ASP A O 1
ATOM 696 N N . THR A 1 89 ? 14.314 4.387 -12.255 1.00 72.25 89 THR A N 1
ATOM 697 C CA . THR A 1 89 ? 13.215 4.485 -13.225 1.00 72.25 89 THR A CA 1
ATOM 698 C C . THR A 1 89 ? 11.867 4.060 -12.656 1.00 72.25 89 THR A C 1
ATOM 700 O O . THR A 1 89 ? 10.842 4.638 -13.033 1.00 72.25 89 THR A O 1
ATOM 703 N N . ALA A 1 90 ? 11.834 3.112 -11.719 1.00 78.56 90 ALA A N 1
ATOM 704 C CA . ALA A 1 90 ? 10.605 2.599 -11.127 1.00 78.56 90 ALA A CA 1
ATOM 705 C C . ALA A 1 90 ? 10.813 1.891 -9.777 1.00 78.56 90 ALA A C 1
ATOM 707 O O . ALA A 1 90 ? 11.322 0.779 -9.693 1.00 78.56 90 ALA A O 1
ATOM 708 N N . GLY A 1 91 ? 10.306 2.479 -8.699 1.00 85.81 91 GLY A N 1
ATOM 709 C CA . GLY A 1 91 ? 10.525 1.971 -7.348 1.00 85.81 91 GLY A CA 1
ATOM 710 C C . GLY A 1 91 ? 9.295 1.328 -6.715 1.00 85.81 91 GLY A C 1
ATOM 711 O O . GLY A 1 91 ? 8.154 1.699 -6.997 1.00 85.81 91 GLY A O 1
ATOM 712 N N . ILE A 1 92 ? 9.537 0.407 -5.782 1.00 89.06 92 ILE A N 1
ATOM 713 C CA . ILE A 1 92 ? 8.502 -0.143 -4.900 1.00 89.06 92 ILE A CA 1
ATOM 714 C C . ILE A 1 92 ? 8.637 0.507 -3.531 1.00 89.06 92 ILE A C 1
ATOM 716 O O . ILE A 1 92 ? 9.684 0.418 -2.889 1.00 89.06 92 ILE A O 1
ATOM 720 N N . VAL A 1 93 ? 7.561 1.123 -3.058 1.00 91.50 93 VAL A N 1
ATOM 721 C CA . VAL A 1 93 ? 7.481 1.639 -1.693 1.00 91.50 93 VAL A CA 1
ATOM 722 C C . VAL A 1 93 ? 6.853 0.567 -0.806 1.00 91.50 93 VAL A C 1
ATOM 724 O O . VAL A 1 93 ? 5.740 0.118 -1.076 1.00 91.50 93 VAL A O 1
ATOM 727 N N . GLU A 1 94 ? 7.565 0.169 0.250 1.00 93.88 94 GLU A N 1
ATOM 728 C CA . GLU A 1 94 ? 7.029 -0.630 1.355 1.00 93.88 94 GLU A CA 1
ATOM 729 C C . GLU A 1 94 ? 6.477 0.317 2.424 1.00 93.88 94 GLU A C 1
ATOM 731 O O . GLU A 1 94 ? 7.182 1.205 2.908 1.00 93.88 94 GLU A O 1
ATOM 736 N N . ILE A 1 95 ? 5.223 0.108 2.809 1.00 95.38 95 ILE A N 1
ATOM 737 C CA . ILE A 1 95 ? 4.517 0.840 3.856 1.00 95.38 95 ILE A CA 1
ATOM 738 C C . ILE A 1 95 ? 4.272 -0.121 5.014 1.00 95.38 95 ILE A C 1
ATOM 740 O O . ILE A 1 95 ? 3.687 -1.184 4.825 1.00 95.38 95 ILE A O 1
ATOM 744 N N . SER A 1 96 ? 4.716 0.244 6.212 1.00 96.56 96 SER A N 1
ATOM 745 C CA . SER A 1 96 ? 4.528 -0.553 7.427 1.00 96.56 96 SER A CA 1
ATOM 746 C C . SER A 1 96 ? 3.406 0.044 8.268 1.00 96.56 96 SER A C 1
ATOM 748 O O . SER A 1 96 ? 3.592 1.086 8.886 1.00 96.56 96 SER A O 1
ATOM 750 N N . ILE A 1 97 ? 2.248 -0.611 8.302 1.00 96.06 97 ILE A N 1
ATOM 751 C CA . ILE A 1 97 ? 1.075 -0.175 9.066 1.00 96.06 97 ILE A CA 1
ATOM 752 C C . ILE A 1 97 ? 1.076 -0.864 10.429 1.00 96.06 97 ILE A C 1
ATOM 754 O O . ILE A 1 97 ? 1.277 -2.080 10.531 1.00 96.06 97 ILE A O 1
ATOM 758 N N . SER A 1 98 ? 0.850 -0.081 11.486 1.00 97.00 98 SER A N 1
ATOM 759 C CA . SER A 1 98 ? 0.751 -0.618 12.841 1.00 97.00 98 SER A CA 1
ATOM 760 C C . SER A 1 98 ? -0.431 -1.602 12.956 1.00 97.00 98 SER A C 1
ATOM 762 O O . SER A 1 98 ? -1.437 -1.429 12.261 1.00 97.00 98 SER A O 1
ATOM 764 N N . PRO A 1 99 ? -0.361 -2.618 13.837 1.00 95.50 99 PRO A N 1
ATOM 765 C CA . PRO A 1 99 ? -1.473 -3.551 14.040 1.00 95.50 99 PRO A CA 1
ATOM 766 C C . PRO A 1 99 ? -2.786 -2.829 14.377 1.00 95.50 99 PRO A C 1
ATOM 768 O O . PRO A 1 99 ? -3.832 -3.131 13.809 1.00 95.50 99 PRO A O 1
ATOM 771 N N . THR A 1 100 ? -2.706 -1.820 15.251 1.00 96.12 100 THR A N 1
ATOM 772 C CA . THR A 1 100 ? -3.844 -1.010 15.700 1.00 96.12 100 THR A CA 1
ATOM 773 C C . THR A 1 100 ? -4.490 -0.241 14.552 1.00 96.12 100 THR A C 1
ATOM 775 O O . THR A 1 100 ? -5.713 -0.256 14.410 1.00 96.12 100 THR A O 1
ATOM 778 N N . ASP A 1 101 ? -3.684 0.422 13.720 1.00 96.38 101 ASP A N 1
ATOM 779 C CA . ASP A 1 101 ? -4.202 1.189 12.587 1.00 96.38 101 ASP A CA 1
ATOM 780 C C . ASP A 1 101 ? -4.794 0.267 11.528 1.00 96.38 101 ASP A C 1
ATOM 782 O O . ASP A 1 101 ? -5.877 0.538 11.015 1.00 96.38 101 ASP A O 1
ATOM 786 N N . TRP A 1 102 ? -4.132 -0.857 11.244 1.00 94.88 102 TRP A N 1
ATOM 787 C CA . TRP A 1 102 ? -4.645 -1.852 10.310 1.00 94.88 102 TRP A CA 1
ATOM 788 C C . TRP A 1 102 ? -5.999 -2.401 10.756 1.00 94.88 102 TRP A C 1
ATOM 790 O O . TRP A 1 102 ? -6.967 -2.354 9.998 1.00 94.88 102 TRP A O 1
ATOM 800 N N . ASP A 1 103 ? -6.099 -2.863 12.000 1.00 92.94 103 ASP A N 1
ATOM 801 C CA . ASP A 1 103 ? -7.337 -3.439 12.524 1.00 92.94 103 ASP A CA 1
ATOM 802 C C . ASP A 1 103 ? -8.462 -2.403 12.555 1.00 92.94 103 ASP A C 1
ATOM 804 O O . ASP A 1 103 ? -9.605 -2.726 12.228 1.00 92.94 103 ASP A O 1
ATOM 808 N N . LYS A 1 104 ? -8.144 -1.134 12.842 1.00 92.00 104 LYS A N 1
ATOM 809 C CA . LYS A 1 104 ? -9.099 -0.027 12.736 1.00 92.00 104 LYS A CA 1
ATOM 810 C C . LYS A 1 104 ? -9.572 0.177 11.297 1.00 92.00 104 LYS A C 1
ATOM 812 O O . LYS A 1 104 ? -10.777 0.311 11.079 1.00 92.00 104 LYS A O 1
ATOM 817 N N . LEU A 1 105 ? -8.667 0.193 10.316 1.00 91.69 105 LEU A N 1
ATOM 818 C CA . LEU A 1 105 ? -9.008 0.335 8.894 1.00 91.69 105 LEU A CA 1
ATOM 819 C C . LEU A 1 105 ? -9.925 -0.802 8.416 1.00 91.69 105 LEU A C 1
ATOM 821 O O . LEU A 1 105 ? -10.904 -0.545 7.712 1.00 91.69 105 LEU A O 1
ATOM 825 N N . VAL A 1 106 ? -9.647 -2.038 8.840 1.00 89.69 106 VAL A N 1
ATOM 826 C CA . VAL A 1 106 ? -10.470 -3.216 8.532 1.00 89.69 106 VAL A CA 1
ATOM 827 C C . VAL A 1 106 ? -11.836 -3.135 9.216 1.00 89.69 106 VAL A C 1
ATOM 829 O O . VAL A 1 106 ? -12.864 -3.262 8.549 1.00 89.69 106 VAL A O 1
ATOM 832 N N . ALA A 1 107 ? -11.874 -2.877 10.527 1.00 87.44 107 ALA A N 1
ATOM 833 C CA . ALA A 1 107 ? -13.113 -2.828 11.308 1.00 87.44 107 ALA A CA 1
ATOM 834 C C . ALA A 1 107 ? -14.077 -1.737 10.817 1.00 87.44 107 ALA A C 1
ATOM 836 O O . ALA A 1 107 ? -15.292 -1.924 10.826 1.00 87.44 107 ALA A O 1
ATOM 837 N N . THR A 1 108 ? -13.533 -0.616 10.340 1.00 85.62 108 THR A N 1
ATOM 838 C CA . THR A 1 108 ? -14.305 0.511 9.795 1.00 85.62 108 THR A CA 1
ATOM 839 C C . THR A 1 108 ? -14.628 0.377 8.304 1.00 85.62 108 THR A C 1
ATOM 841 O O . THR A 1 108 ? -15.219 1.291 7.738 1.00 85.62 108 THR A O 1
ATOM 844 N N . LYS A 1 109 ? -14.257 -0.736 7.646 1.00 86.19 109 LYS A N 1
ATOM 845 C CA . LYS A 1 109 ? -14.438 -0.969 6.193 1.00 86.19 109 LYS A CA 1
ATOM 846 C C . LYS A 1 109 ? -13.837 0.131 5.303 1.00 86.19 109 LYS A C 1
ATOM 848 O O . LYS A 1 109 ? -14.208 0.309 4.141 1.00 86.19 109 LYS A O 1
ATOM 853 N N . ASN A 1 110 ? -12.864 0.844 5.854 1.00 88.69 110 ASN A N 1
ATOM 854 C CA . ASN A 1 110 ? -12.124 1.912 5.202 1.00 88.69 110 ASN A CA 1
ATOM 855 C C . ASN A 1 110 ? -11.170 1.377 4.124 1.00 88.69 110 ASN A C 1
ATOM 857 O O . ASN A 1 110 ? -10.776 2.110 3.214 1.00 88.69 110 ASN A O 1
ATOM 861 N N . ILE A 1 111 ? -10.843 0.088 4.212 1.00 89.19 111 ILE A N 1
ATOM 862 C CA . ILE A 1 111 ? -10.139 -0.673 3.188 1.00 89.19 111 ILE A CA 1
ATOM 863 C C . ILE A 1 111 ? -10.893 -1.964 2.863 1.00 89.19 111 ILE A C 1
ATOM 865 O O . ILE A 1 111 ? -11.572 -2.533 3.720 1.00 89.19 111 ILE A O 1
ATOM 869 N N . VAL A 1 112 ? -10.745 -2.446 1.632 1.00 87.38 112 VAL A N 1
ATOM 870 C CA . VAL A 1 112 ? -11.228 -3.767 1.204 1.00 87.38 112 VAL A CA 1
ATOM 871 C C . VAL A 1 112 ? -10.162 -4.473 0.382 1.00 87.38 112 VAL A C 1
ATOM 873 O O . VAL A 1 112 ? -9.391 -3.826 -0.320 1.00 87.38 112 VAL A O 1
ATOM 876 N N . GLU A 1 113 ? -10.131 -5.800 0.441 1.00 86.56 113 GLU A N 1
ATOM 877 C CA . GLU A 1 113 ? -9.205 -6.616 -0.337 1.00 86.56 113 GLU A CA 1
ATOM 878 C C . GLU A 1 113 ? -9.970 -7.329 -1.452 1.00 86.56 113 GLU A C 1
ATOM 880 O O . GLU A 1 113 ? -11.059 -7.876 -1.248 1.00 86.56 113 GLU A O 1
ATOM 885 N N . ARG A 1 114 ? -9.419 -7.299 -2.661 1.00 82.62 114 ARG A N 1
ATOM 886 C CA . ARG A 1 114 ? -9.974 -7.996 -3.825 1.00 82.62 114 ARG A CA 1
ATOM 887 C C . ARG A 1 114 ? -8.884 -8.762 -4.546 1.00 82.62 114 ARG A C 1
ATOM 889 O O . ARG A 1 114 ? -7.701 -8.518 -4.317 1.00 82.62 114 ARG A O 1
ATOM 896 N N . PHE A 1 115 ? -9.284 -9.673 -5.427 1.00 80.88 115 PHE A N 1
ATOM 897 C CA . PHE A 1 115 ? -8.323 -10.300 -6.322 1.00 80.88 115 PHE A CA 1
ATOM 898 C C . PHE A 1 115 ? -7.567 -9.247 -7.116 1.00 80.88 115 PHE A C 1
ATOM 900 O O . PHE A 1 115 ? -8.164 -8.356 -7.724 1.00 80.88 115 PHE A O 1
ATOM 907 N N . TYR A 1 116 ? -6.250 -9.393 -7.112 1.00 79.44 116 TYR A N 1
ATOM 908 C CA . TYR A 1 116 ? -5.405 -8.704 -8.053 1.00 79.44 116 TYR A CA 1
ATOM 909 C C . TYR A 1 116 ? -5.555 -9.423 -9.386 1.00 79.44 116 TYR A C 1
ATOM 911 O O . TYR A 1 116 ? -5.100 -10.554 -9.547 1.00 79.44 116 TYR A O 1
ATOM 919 N N . TYR A 1 117 ? -6.254 -8.790 -10.325 1.00 72.19 117 TYR A N 1
ATOM 920 C CA . TYR A 1 117 ? -6.427 -9.361 -11.659 1.00 72.19 117 TYR A CA 1
ATOM 921 C C . TYR A 1 117 ? -5.165 -9.254 -12.510 1.00 72.19 117 TYR A C 1
ATOM 923 O O . TYR A 1 117 ? -5.057 -10.000 -13.479 1.00 72.19 117 TYR A O 1
ATOM 931 N N . GLY A 1 118 ? -4.226 -8.393 -12.098 1.00 65.69 118 GLY A N 1
ATOM 932 C CA . GLY A 1 118 ? -2.896 -8.250 -12.669 1.00 65.69 118 GLY A CA 1
ATOM 933 C C . GLY A 1 118 ? -2.838 -8.182 -14.185 1.00 65.69 118 GLY A C 1
ATOM 934 O O . GLY A 1 118 ? -3.832 -8.050 -14.898 1.00 65.69 118 GLY A O 1
ATOM 935 N N . PHE A 1 119 ? -1.618 -8.273 -14.680 1.00 66.19 119 PHE A N 1
ATOM 936 C CA . PHE A 1 119 ? -1.315 -8.358 -16.100 1.00 66.19 119 PHE A CA 1
ATOM 937 C C . PHE A 1 119 ? -0.631 -9.679 -16.406 1.00 66.19 119 PHE A C 1
ATOM 939 O O . PHE A 1 119 ? -0.958 -10.341 -17.398 1.00 66.19 119 PHE A O 1
ATOM 946 N N . SER A 1 120 ? 0.222 -10.145 -15.494 1.00 61.62 120 SER A N 1
ATOM 947 C CA . SER A 1 120 ? 0.616 -11.543 -15.460 1.00 61.62 120 SER A CA 1
ATOM 948 C C . SER A 1 120 ? -0.571 -12.416 -15.049 1.00 61.62 120 SER A C 1
ATOM 950 O O . SER A 1 120 ? -0.923 -12.521 -13.876 1.00 61.62 120 SER A O 1
ATOM 952 N N . ARG A 1 121 ? -1.134 -13.157 -16.015 1.00 57.22 121 ARG A N 1
ATOM 953 C CA . ARG A 1 121 ? -2.187 -14.174 -15.781 1.00 57.22 121 ARG A CA 1
ATOM 954 C C . ARG A 1 121 ? -1.778 -15.292 -14.808 1.00 57.22 121 ARG A C 1
ATOM 956 O O . ARG A 1 121 ? -2.591 -16.159 -14.503 1.00 57.22 121 ARG A O 1
ATOM 963 N N . ARG A 1 122 ? -0.510 -15.329 -14.388 1.00 65.50 122 ARG A N 1
ATOM 964 C CA . ARG A 1 122 ? 0.044 -16.326 -13.464 1.00 65.50 122 ARG A CA 1
ATOM 965 C C . ARG A 1 122 ? 0.148 -15.814 -12.029 1.00 65.50 122 ARG A C 1
ATOM 967 O O . ARG A 1 122 ? 0.345 -16.629 -11.132 1.00 65.50 122 ARG A O 1
ATOM 974 N N . LEU A 1 123 ? 0.030 -14.506 -11.797 1.00 77.00 123 LEU A N 1
ATOM 975 C CA . LEU A 1 123 ? 0.140 -13.955 -10.455 1.00 77.00 123 LEU A CA 1
ATOM 976 C C . LEU A 1 123 ? -1.182 -14.141 -9.704 1.00 77.00 123 LEU A C 1
ATOM 978 O O . LEU A 1 123 ? -2.189 -13.516 -10.020 1.00 77.00 123 LEU A O 1
ATOM 982 N N . THR A 1 124 ? -1.174 -15.016 -8.700 1.00 78.81 124 THR A N 1
ATOM 983 C CA . THR A 1 124 ? -2.309 -15.188 -7.786 1.00 78.81 124 THR A CA 1
ATOM 984 C C . THR A 1 124 ? -2.078 -14.309 -6.569 1.00 78.81 124 THR A C 1
ATOM 986 O O . THR A 1 124 ? -1.363 -14.703 -5.652 1.00 78.81 124 THR A O 1
ATOM 989 N N . SER A 1 125 ? -2.653 -13.109 -6.582 1.00 85.44 125 SER A N 1
ATOM 990 C CA . SER A 1 125 ? -2.444 -12.121 -5.525 1.00 85.44 125 SER A CA 1
ATOM 991 C C . SER A 1 125 ? -3.719 -11.332 -5.220 1.00 85.44 125 SER A C 1
ATOM 993 O O . SER A 1 125 ? -4.781 -11.555 -5.814 1.00 85.44 125 SER A O 1
ATOM 995 N N . THR A 1 126 ? -3.624 -10.407 -4.275 1.00 85.88 126 THR A N 1
ATOM 996 C CA . THR A 1 126 ? -4.705 -9.511 -3.866 1.00 85.88 126 THR A CA 1
ATOM 997 C C . THR A 1 126 ? -4.257 -8.061 -3.902 1.00 85.88 126 THR A C 1
ATOM 999 O O . THR A 1 126 ? -3.070 -7.752 -3.845 1.00 85.88 126 THR A O 1
ATOM 1002 N N . GLU A 1 127 ? -5.213 -7.146 -3.985 1.00 87.38 127 GLU A N 1
ATOM 1003 C CA . GLU A 1 127 ? -4.964 -5.719 -3.826 1.00 87.38 127 GLU A CA 1
ATOM 1004 C C . GLU A 1 127 ? -5.941 -5.091 -2.834 1.00 87.38 127 GLU A C 1
ATOM 1006 O O . GLU A 1 127 ? -7.095 -5.506 -2.694 1.00 87.38 127 GLU A O 1
ATOM 1011 N N . ILE A 1 128 ? -5.440 -4.079 -2.141 1.00 90.25 128 ILE A N 1
ATOM 1012 C CA . ILE A 1 128 ? -6.119 -3.269 -1.150 1.00 90.25 128 ILE A CA 1
ATOM 1013 C C . ILE A 1 128 ? -6.687 -2.041 -1.850 1.00 90.25 128 ILE A C 1
ATOM 1015 O O . ILE A 1 128 ? -5.954 -1.179 -2.332 1.00 90.25 128 ILE A O 1
ATOM 1019 N N . ARG A 1 129 ? -8.012 -1.929 -1.857 1.00 88.62 129 ARG A N 1
ATOM 1020 C CA . ARG A 1 129 ? -8.693 -0.680 -2.181 1.00 88.62 129 ARG A CA 1
ATOM 1021 C C . ARG A 1 129 ? -8.846 0.161 -0.931 1.00 88.62 129 ARG A C 1
ATOM 1023 O O . ARG A 1 129 ? -9.295 -0.324 0.106 1.00 88.62 129 ARG A O 1
ATOM 1030 N N . VAL A 1 130 ? -8.508 1.434 -1.072 1.00 90.00 130 VAL A N 1
ATOM 1031 C CA . VAL A 1 130 ? -8.682 2.458 -0.047 1.00 90.00 130 VAL A CA 1
ATOM 1032 C C . VAL A 1 130 ? -9.963 3.219 -0.368 1.00 90.00 130 VAL A C 1
ATOM 1034 O O . VAL A 1 130 ? -10.080 3.798 -1.446 1.00 90.00 130 VAL A O 1
ATOM 1037 N N . ASN A 1 131 ? -10.942 3.189 0.533 1.00 86.94 131 ASN A N 1
ATOM 1038 C CA . ASN A 1 131 ? -12.283 3.714 0.257 1.00 86.94 131 ASN A CA 1
ATOM 1039 C C . ASN A 1 131 ? -12.474 5.159 0.727 1.00 86.94 131 ASN A C 1
ATOM 1041 O O . ASN A 1 131 ? -13.390 5.828 0.262 1.00 86.94 131 ASN A O 1
ATOM 1045 N N . THR A 1 132 ? -11.629 5.646 1.640 1.00 88.06 132 THR A N 1
ATOM 1046 C CA . THR A 1 132 ? -11.799 6.964 2.266 1.00 88.06 132 THR A CA 1
ATOM 1047 C C . THR A 1 132 ? -10.497 7.754 2.345 1.00 88.06 132 THR A C 1
ATOM 1049 O O . THR A 1 132 ? -9.397 7.197 2.363 1.00 88.06 132 THR A O 1
ATOM 1052 N N . ALA A 1 133 ? -10.621 9.080 2.441 1.00 88.75 133 ALA A N 1
ATOM 1053 C CA . ALA A 1 133 ? -9.481 9.976 2.634 1.00 88.75 133 ALA A CA 1
ATOM 1054 C C . ALA A 1 133 ? -8.781 9.746 3.982 1.00 88.75 133 ALA A C 1
ATOM 1056 O O . ALA A 1 133 ? -7.557 9.798 4.057 1.00 88.75 133 ALA A O 1
ATOM 1057 N N . THR A 1 134 ? -9.536 9.417 5.034 1.00 88.81 134 THR A N 1
ATOM 1058 C CA . THR A 1 134 ? -8.972 9.069 6.346 1.00 88.81 134 THR A CA 1
ATOM 1059 C C . THR A 1 134 ? -8.070 7.842 6.254 1.00 88.81 134 THR A C 1
ATOM 1061 O O . THR A 1 134 ? -6.984 7.824 6.829 1.00 88.81 134 THR A O 1
ATOM 1064 N N . ALA A 1 135 ? -8.487 6.828 5.494 1.00 90.88 135 ALA A N 1
ATOM 1065 C CA . ALA A 1 135 ? -7.685 5.637 5.266 1.00 90.88 135 ALA A CA 1
ATOM 1066 C C . ALA A 1 135 ? -6.403 5.947 4.487 1.00 90.88 135 ALA A C 1
ATOM 1068 O O . ALA A 1 135 ? -5.323 5.509 4.881 1.00 90.88 135 ALA A O 1
ATOM 1069 N N . ALA A 1 136 ? -6.519 6.757 3.431 1.00 91.81 136 ALA A N 1
ATOM 1070 C CA . ALA A 1 136 ? -5.376 7.241 2.663 1.00 91.81 136 ALA A CA 1
ATOM 1071 C C . ALA A 1 136 ? -4.373 7.978 3.562 1.00 91.81 136 ALA A C 1
ATOM 1073 O O . ALA A 1 136 ? -3.189 7.669 3.530 1.00 91.81 136 ALA A O 1
ATOM 1074 N N . GLN A 1 137 ? -4.853 8.866 4.436 1.00 92.12 137 GLN A N 1
ATOM 1075 C CA . GLN A 1 137 ? -4.010 9.627 5.355 1.00 92.12 137 GLN A CA 1
ATOM 1076 C C . GLN A 1 137 ? -3.284 8.737 6.374 1.00 92.12 137 GLN A C 1
ATOM 1078 O O . GLN A 1 137 ? -2.112 8.968 6.658 1.00 92.12 137 GLN A O 1
ATOM 1083 N N . ILE A 1 138 ? -3.943 7.704 6.912 1.00 92.94 138 ILE A N 1
ATOM 1084 C CA . ILE A 1 138 ? -3.298 6.734 7.815 1.00 92.94 138 ILE A CA 1
ATOM 1085 C C . ILE A 1 138 ? -2.159 6.001 7.088 1.00 92.94 138 ILE A C 1
ATOM 1087 O O . ILE A 1 138 ? -1.050 5.891 7.616 1.00 92.94 138 ILE A O 1
ATOM 1091 N N . ILE A 1 139 ? -2.405 5.541 5.859 1.00 92.88 139 ILE A N 1
ATOM 1092 C CA . ILE A 1 139 ? -1.402 4.855 5.031 1.00 92.88 139 ILE A CA 1
ATOM 1093 C C . ILE A 1 139 ? -0.251 5.812 4.677 1.00 92.88 139 ILE A C 1
ATOM 1095 O O . ILE A 1 139 ? 0.921 5.459 4.818 1.00 92.88 139 ILE A O 1
ATOM 1099 N N . ASP A 1 140 ? -0.567 7.045 4.285 1.00 92.62 140 ASP A N 1
ATOM 1100 C CA . ASP A 1 140 ? 0.405 8.075 3.911 1.00 92.62 140 ASP A CA 1
ATOM 1101 C C . ASP A 1 140 ? 1.215 8.610 5.098 1.00 92.62 140 ASP A C 1
ATOM 1103 O O . ASP A 1 140 ? 2.325 9.091 4.900 1.00 92.62 140 ASP A O 1
ATOM 1107 N N . ASN A 1 141 ? 0.735 8.477 6.334 1.00 94.06 141 ASN A N 1
ATOM 1108 C CA . ASN A 1 141 ? 1.489 8.848 7.537 1.00 94.06 141 ASN A CA 1
ATOM 1109 C C . ASN A 1 141 ? 2.250 7.673 8.166 1.00 94.06 141 ASN A C 1
ATOM 1111 O O . ASN A 1 141 ? 3.082 7.880 9.049 1.00 94.06 141 ASN A O 1
ATOM 1115 N N . SER A 1 142 ? 1.998 6.444 7.713 1.00 95.44 142 SER A N 1
ATOM 1116 C CA . SER A 1 142 ? 2.697 5.259 8.211 1.00 95.44 142 SER A CA 1
ATOM 1117 C C . SER A 1 142 ? 4.192 5.290 7.837 1.00 95.44 142 SER A C 1
ATOM 1119 O O . SER A 1 142 ? 4.564 5.944 6.851 1.00 95.44 142 SER A O 1
ATOM 1121 N N . PRO A 1 143 ? 5.074 4.596 8.585 1.00 95.69 143 PRO A N 1
ATOM 1122 C CA . PRO A 1 143 ? 6.470 4.404 8.201 1.00 95.69 143 PRO A CA 1
ATOM 1123 C C . PRO A 1 143 ? 6.600 3.794 6.805 1.00 95.69 143 PRO A C 1
ATOM 1125 O O . PRO A 1 143 ? 5.918 2.822 6.472 1.00 95.69 143 PRO A O 1
ATOM 1128 N N . LYS A 1 144 ? 7.487 4.364 5.986 1.00 93.69 144 LYS A N 1
ATOM 1129 C CA . LYS A 1 144 ? 7.701 3.945 4.598 1.00 93.69 144 LYS A CA 1
ATOM 1130 C C . LYS A 1 144 ? 9.176 3.868 4.273 1.00 93.69 144 LYS A C 1
ATOM 1132 O O . LYS A 1 144 ? 9.977 4.621 4.824 1.00 93.69 144 LYS A O 1
ATOM 1137 N N . ARG A 1 145 ? 9.514 2.980 3.348 1.00 92.12 145 ARG A N 1
ATOM 1138 C CA . ARG A 1 145 ? 10.841 2.925 2.741 1.00 92.12 145 ARG A CA 1
ATOM 1139 C C . ARG A 1 145 ? 10.750 2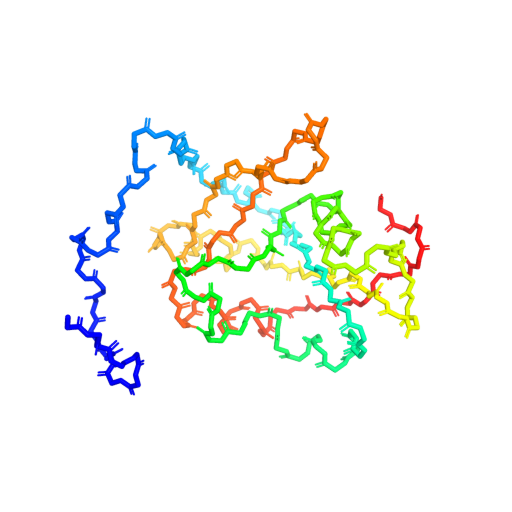.508 1.286 1.00 92.12 145 ARG A C 1
ATOM 1141 O O . ARG A 1 145 ? 9.865 1.748 0.899 1.00 92.12 145 ARG A O 1
ATOM 1148 N N . LEU A 1 146 ? 11.704 2.985 0.505 1.00 89.81 146 LEU A N 1
ATOM 1149 C CA . LEU A 1 146 ? 11.904 2.543 -0.862 1.00 89.81 146 LEU A CA 1
ATOM 1150 C C . LEU A 1 146 ? 12.706 1.237 -0.844 1.00 89.81 146 LEU A C 1
ATOM 1152 O O . LEU A 1 146 ? 13.731 1.151 -0.164 1.00 89.81 146 LEU A O 1
ATOM 1156 N N . LEU A 1 147 ? 12.220 0.211 -1.536 1.00 86.81 147 LEU A N 1
ATOM 1157 C CA . LEU A 1 147 ? 12.916 -1.067 -1.624 1.00 86.81 147 LEU A CA 1
ATOM 1158 C C . LEU A 1 147 ? 13.953 -1.040 -2.747 1.00 86.81 147 LEU A C 1
ATOM 1160 O O . LEU A 1 147 ? 13.644 -0.542 -3.832 1.00 86.81 147 LEU A O 1
ATOM 1164 N N . PRO A 1 148 ? 15.159 -1.586 -2.515 1.00 76.06 148 PRO A N 1
ATOM 1165 C CA . PRO A 1 148 ? 16.166 -1.685 -3.558 1.00 76.06 148 PRO A CA 1
ATOM 1166 C C . PRO A 1 148 ? 15.727 -2.657 -4.666 1.00 76.06 148 PRO A C 1
ATOM 1168 O O . PRO A 1 148 ? 14.874 -3.523 -4.428 1.00 76.06 148 PRO A O 1
ATOM 1171 N N . PRO A 1 149 ? 16.325 -2.558 -5.868 1.00 69.12 149 PRO A N 1
ATOM 1172 C CA . PRO A 1 149 ? 15.984 -3.426 -6.986 1.00 69.12 149 PRO A CA 1
ATOM 1173 C C . PRO A 1 149 ? 16.239 -4.887 -6.599 1.00 69.12 149 PRO A C 1
ATOM 1175 O O . PRO A 1 149 ? 17.228 -5.202 -5.936 1.00 69.12 149 PRO A O 1
ATOM 1178 N N . GLY A 1 150 ? 15.330 -5.784 -6.975 1.00 63.19 150 GLY A N 1
ATOM 1179 C CA . GLY A 1 150 ? 15.475 -7.220 -6.718 1.00 63.19 150 GLY A CA 1
ATOM 1180 C C . GLY A 1 150 ? 15.254 -7.690 -5.271 1.00 63.19 150 GLY A C 1
ATOM 1181 O O . GLY A 1 150 ? 15.290 -8.896 -5.043 1.00 63.19 150 GLY A O 1
ATOM 1182 N N . GLN A 1 151 ? 14.979 -6.812 -4.293 1.00 55.94 151 GLN A N 1
ATOM 1183 C CA . GLN A 1 151 ? 14.519 -7.257 -2.966 1.00 55.94 151 GLN A CA 1
ATOM 1184 C C . GLN A 1 151 ? 12.998 -7.414 -2.928 1.00 55.94 151 GLN A C 1
ATOM 1186 O O . GLN A 1 151 ? 12.262 -6.475 -3.243 1.00 55.94 151 GLN A O 1
ATOM 1191 N N . GLY A 1 152 ? 12.540 -8.617 -2.557 1.00 48.75 152 GLY A N 1
ATOM 1192 C CA . GLY A 1 152 ? 11.133 -9.004 -2.398 1.00 48.75 152 GLY A CA 1
ATOM 1193 C C . GLY A 1 152 ? 10.846 -10.371 -2.977 1.00 48.75 152 GLY A C 1
ATOM 1194 O O . GLY A 1 152 ? 10.569 -10.407 -4.191 1.00 48.75 152 GLY A O 1
#

pLDDT: mean 75.81, std 18.23, range [30.45, 97.0]